Protein AF-A0A9P7FL74-F1 (afdb_monomer)

Secondary structure (DSSP, 8-state):
----S-----HHHHHHHHHH--HHHHT---HHHHHHHHHHHHHHTTGGG--HHHHHHHHHHHH---GGGHHHHHHHHHH-SSS---HHHHHHHHHHHHHHHHHHHHHHHHTT---------------------------------

Radius of gyration: 33.5 Å; Cα contacts (8 Å, |Δi|>4): 68; chains: 1; bounding box: 49×33×121 Å

Organism: NCBI:txid117018

pLDDT: mean 70.08, std 19.27, range [32.06, 95.44]

Sequence (145 aa):
MKELFGDKRTQFEKRLDLFQLKMSKLRCDDLKEFSSIVNSVYEEANISEMKPEQFKAMILLAGIDLPRYTATLFHVMSQMGEDTPTMDTVLKVADTYRKVYGDAHAATNQSGLTSPMVNAVSKYNPRWHKPNRESPRNSDRSGMK

Solvent-accessible surface area (backbone atoms only — not comparable to full-atom values): 9350 Å² total; per-residue (Å²): 140,82,80,92,67,74,83,84,69,44,58,52,56,40,39,44,48,56,68,59,66,44,51,82,79,68,75,49,90,49,69,68,63,48,52,53,51,51,51,53,42,45,64,73,21,51,58,90,80,57,51,72,54,38,52,55,24,44,54,54,60,54,63,64,83,49,79,91,46,50,66,46,50,51,49,45,58,70,72,39,56,82,63,72,51,35,50,68,55,52,50,52,47,44,52,50,48,52,48,54,51,51,50,51,52,52,54,58,64,49,69,78,62,87,66,91,77,84,72,75,95,76,83,86,82,96,79,86,86,81,88,84,89,80,85,86,83,84,86,79,90,79,89,78,134

Foldseek 3Di:
DPDPDPDPDALLNLLLVLLQDDCVVVVHPDPVVSVVVSVVSCVVSVCVPDDPQLVVVSNVLSPPPDPVCPVLSVQLVVVCGNNGDGPVNSVVSVVVVVVVVVVVVVVVVCVVDPDPPPDDDPDDDDDDDDDDDDDDDYDDDDDDD

Structure (mmCIF, N/CA/C/O backbone):
data_AF-A0A9P7FL74-F1
#
_entry.id   AF-A0A9P7FL74-F1
#
loop_
_atom_site.group_PDB
_atom_site.id
_atom_site.type_symbol
_atom_site.label_atom_id
_atom_site.label_alt_id
_atom_site.label_comp_id
_atom_site.label_asym_id
_atom_site.label_entity_id
_atom_site.label_seq_id
_atom_site.pdbx_PDB_ins_code
_atom_site.Cartn_x
_atom_site.Cartn_y
_atom_site.Cartn_z
_atom_site.occupancy
_atom_site.B_iso_or_equiv
_atom_site.auth_seq_id
_atom_site.auth_comp_id
_atom_site.auth_asym_id
_atom_site.auth_atom_id
_atom_site.pdbx_PDB_model_num
ATOM 1 N N . MET A 1 1 ? 11.240 -15.619 27.471 1.00 35.38 1 MET A N 1
ATOM 2 C CA . MET A 1 1 ? 11.994 -14.984 26.371 1.00 35.38 1 MET A CA 1
ATOM 3 C C . MET A 1 1 ? 10.993 -14.272 25.472 1.00 35.38 1 MET A C 1
ATOM 5 O O . MET A 1 1 ? 10.370 -14.933 24.657 1.00 35.38 1 MET A O 1
ATOM 9 N N . LYS A 1 2 ? 10.742 -12.977 25.702 1.00 40.56 2 LYS A N 1
ATOM 10 C CA . LYS A 1 2 ? 9.869 -12.149 24.856 1.00 40.56 2 LYS A CA 1
ATOM 11 C C . LYS A 1 2 ? 10.765 -11.332 23.917 1.00 40.56 2 LYS A C 1
ATOM 13 O O . LYS A 1 2 ? 11.567 -10.545 24.397 1.00 40.56 2 LYS A O 1
ATOM 18 N N . GLU A 1 3 ? 10.682 -11.665 22.631 1.00 44.16 3 GLU A N 1
ATOM 19 C CA . GLU A 1 3 ? 10.934 -10.841 21.435 1.00 44.16 3 GLU A CA 1
ATOM 20 C C . GLU A 1 3 ? 12.072 -9.800 21.512 1.00 44.16 3 GLU A C 1
ATOM 22 O O . GLU A 1 3 ? 11.866 -8.633 21.818 1.00 44.16 3 GLU A O 1
ATOM 27 N N . LEU A 1 4 ? 13.290 -10.238 21.167 1.00 48.03 4 LEU A N 1
ATOM 28 C CA . LEU A 1 4 ? 14.499 -9.408 21.003 1.00 48.03 4 LEU A CA 1
ATOM 29 C C . LEU A 1 4 ? 14.739 -8.934 19.554 1.00 48.03 4 LEU A C 1
ATOM 31 O O . LEU A 1 4 ? 15.805 -8.413 19.239 1.00 48.03 4 LEU A O 1
ATOM 35 N N . PHE A 1 5 ? 13.766 -9.098 18.661 1.00 51.50 5 PHE A N 1
ATOM 36 C CA . PHE A 1 5 ? 13.835 -8.562 17.305 1.00 51.50 5 PHE A CA 1
ATOM 37 C C . PHE A 1 5 ? 12.653 -7.620 17.130 1.00 51.50 5 PHE A C 1
ATOM 39 O O . PHE A 1 5 ? 11.520 -8.078 17.028 1.00 51.50 5 PHE A O 1
ATOM 46 N N . GLY A 1 6 ? 12.920 -6.311 17.161 1.00 55.41 6 GLY A N 1
ATOM 47 C CA . GLY A 1 6 ? 11.911 -5.295 16.875 1.00 55.41 6 GLY A CA 1
ATOM 48 C C . GLY A 1 6 ? 11.216 -5.574 15.543 1.00 55.41 6 GLY A C 1
ATOM 49 O O . GLY A 1 6 ? 11.808 -6.179 14.645 1.00 55.41 6 GLY A O 1
ATOM 50 N N . ASP A 1 7 ? 9.951 -5.166 15.448 1.00 63.94 7 ASP A N 1
ATOM 51 C CA . ASP A 1 7 ? 9.140 -5.289 14.239 1.00 63.94 7 ASP A CA 1
ATOM 52 C C . ASP A 1 7 ? 9.931 -4.733 13.044 1.00 63.94 7 ASP A C 1
ATOM 54 O O . ASP A 1 7 ? 10.217 -3.540 12.975 1.00 63.94 7 ASP A O 1
ATOM 58 N N . LYS A 1 8 ? 10.361 -5.627 12.144 1.00 69.38 8 LYS A N 1
ATOM 59 C CA . LYS A 1 8 ? 11.237 -5.290 11.009 1.00 69.38 8 LYS A CA 1
ATOM 60 C C . LYS A 1 8 ? 10.493 -4.561 9.893 1.00 69.38 8 LYS A C 1
ATOM 62 O O . LYS A 1 8 ? 11.121 -4.180 8.910 1.00 69.38 8 LYS A O 1
ATOM 67 N N . ARG A 1 9 ? 9.171 -4.420 10.021 1.00 78.00 9 ARG A N 1
ATOM 68 C CA . ARG A 1 9 ? 8.337 -3.750 9.031 1.00 78.00 9 ARG A CA 1
ATOM 69 C C . ARG A 1 9 ? 8.578 -2.250 9.066 1.00 78.00 9 ARG A C 1
ATOM 71 O O . ARG A 1 9 ? 8.466 -1.607 10.113 1.00 78.00 9 ARG A O 1
ATOM 78 N N . THR A 1 10 ? 8.855 -1.699 7.897 1.00 82.94 10 THR A N 1
ATOM 79 C CA . THR A 1 10 ? 8.933 -0.257 7.677 1.00 82.94 10 THR A CA 1
ATOM 80 C C . THR A 1 10 ? 7.573 0.398 7.934 1.00 82.94 10 THR A C 1
ATOM 82 O O . THR A 1 10 ? 6.518 -0.227 7.804 1.00 82.94 10 THR A O 1
ATOM 85 N N . GLN A 1 11 ? 7.573 1.695 8.249 1.00 84.44 11 GLN A N 1
ATOM 86 C CA . GLN A 1 11 ? 6.328 2.471 8.340 1.00 84.44 11 GLN A CA 1
ATOM 87 C C . GLN A 1 11 ? 5.530 2.432 7.032 1.00 84.44 11 GLN A C 1
ATOM 89 O O . GLN A 1 11 ? 4.303 2.417 7.042 1.00 84.44 11 GLN A O 1
ATOM 94 N N . PHE A 1 12 ? 6.220 2.362 5.895 1.00 82.44 12 PHE A N 1
ATOM 95 C CA . PHE A 1 12 ? 5.589 2.207 4.595 1.00 82.44 12 PHE A CA 1
ATOM 96 C C . PHE A 1 12 ? 4.803 0.889 4.471 1.00 82.44 12 PHE A C 1
ATOM 98 O O . PHE A 1 12 ? 3.639 0.921 4.072 1.00 82.44 12 PHE A O 1
ATOM 105 N N . GLU A 1 13 ? 5.387 -0.245 4.865 1.00 83.31 13 GLU A N 1
ATOM 106 C CA . GLU A 1 13 ? 4.703 -1.548 4.844 1.00 83.31 13 GLU A CA 1
ATOM 107 C C . GLU A 1 13 ? 3.481 -1.558 5.764 1.00 83.31 13 GLU A C 1
ATOM 109 O O . GLU A 1 13 ? 2.399 -1.961 5.342 1.00 83.31 13 GLU A O 1
ATOM 114 N N . LYS A 1 14 ? 3.616 -1.021 6.982 1.00 87.69 14 LYS A N 1
ATOM 115 C CA . LYS A 1 14 ? 2.500 -0.914 7.938 1.00 87.69 14 LYS A CA 1
ATOM 116 C C . LYS A 1 14 ? 1.343 -0.082 7.386 1.00 87.69 14 LYS A C 1
ATOM 118 O O . LYS A 1 14 ? 0.178 -0.448 7.530 1.00 87.69 14 LYS A O 1
ATOM 123 N N . ARG A 1 15 ? 1.658 1.027 6.711 1.00 87.88 15 ARG A N 1
ATOM 124 C CA . ARG A 1 15 ? 0.660 1.867 6.038 1.00 87.88 15 ARG A CA 1
ATOM 125 C C . ARG A 1 15 ? -0.007 1.121 4.896 1.00 87.88 15 ARG A C 1
ATOM 127 O O . ARG A 1 15 ? -1.228 1.152 4.808 1.00 87.88 15 ARG A O 1
ATOM 134 N N . LEU A 1 16 ? 0.758 0.438 4.047 1.00 86.44 16 LEU A N 1
ATOM 135 C CA . LEU A 1 16 ? 0.203 -0.319 2.927 1.00 86.44 16 LEU A CA 1
ATOM 136 C C . LEU A 1 16 ? -0.728 -1.445 3.403 1.00 86.44 16 LEU A C 1
ATOM 138 O O . LEU A 1 16 ? -1.795 -1.624 2.813 1.00 86.44 16 LEU A O 1
ATOM 142 N N . ASP A 1 17 ? -0.371 -2.136 4.490 1.00 87.12 17 ASP A N 1
ATOM 143 C CA . ASP A 1 17 ? -1.204 -3.169 5.118 1.00 87.12 17 ASP A CA 1
ATOM 144 C C . ASP A 1 17 ? -2.589 -2.618 5.479 1.00 87.12 17 ASP A C 1
ATOM 146 O O . ASP A 1 17 ? -3.596 -3.235 5.123 1.00 87.12 17 ASP A O 1
ATOM 150 N N . LEU A 1 18 ? -2.659 -1.425 6.090 1.00 90.44 18 LEU A N 1
ATOM 151 C CA . LEU A 1 18 ? -3.923 -0.760 6.428 1.00 90.44 18 LEU A CA 1
ATOM 152 C C . LEU A 1 18 ? -4.839 -0.604 5.204 1.00 90.44 18 LEU A C 1
ATOM 154 O O . LEU A 1 18 ? -6.022 -0.935 5.272 1.00 90.44 18 LEU A O 1
ATOM 158 N N . PHE A 1 19 ? -4.302 -0.141 4.070 1.00 87.81 19 PHE A N 1
ATOM 159 C CA . PHE A 1 19 ? -5.084 0.041 2.837 1.00 87.81 19 PHE A CA 1
ATOM 160 C C . PHE A 1 19 ? -5.484 -1.281 2.173 1.00 87.81 19 PHE A C 1
ATOM 162 O O . PHE A 1 19 ? -6.405 -1.311 1.355 1.00 87.81 19 PHE A O 1
ATOM 169 N N . GLN A 1 20 ? -4.805 -2.378 2.506 1.00 88.81 20 GLN A N 1
ATOM 170 C CA . GLN A 1 20 ? -5.090 -3.705 1.971 1.00 88.81 20 GLN A CA 1
ATOM 171 C C . GLN A 1 20 ? -5.939 -4.579 2.903 1.00 88.81 20 GLN A C 1
ATOM 173 O O . GLN A 1 20 ? -6.288 -5.702 2.502 1.00 88.81 20 GLN A O 1
ATOM 178 N N . LEU A 1 21 ? -6.288 -4.086 4.099 1.00 90.44 21 LEU A N 1
ATOM 179 C CA . LEU A 1 21 ? -7.154 -4.780 5.048 1.00 90.44 21 LEU A CA 1
ATOM 180 C C . LEU A 1 21 ? -8.501 -5.106 4.405 1.00 90.44 21 LEU A C 1
ATOM 182 O O . LEU A 1 21 ? -9.220 -4.246 3.897 1.00 90.44 21 LEU A O 1
ATOM 186 N N . LYS A 1 22 ? -8.858 -6.387 4.451 1.00 90.81 22 LYS A N 1
ATOM 187 C CA . LYS A 1 22 ? -10.151 -6.904 4.000 1.00 90.81 22 LYS A CA 1
ATOM 188 C C . LYS A 1 22 ? -10.590 -7.987 4.980 1.00 90.81 22 LYS A C 1
ATOM 190 O O . LYS A 1 22 ? -9.803 -8.891 5.258 1.00 90.81 22 LYS A O 1
ATOM 195 N N . MET A 1 23 ? -11.844 -7.947 5.440 1.00 91.25 23 MET A N 1
ATOM 196 C CA . MET A 1 23 ? -12.425 -8.995 6.303 1.00 91.25 23 MET A CA 1
ATOM 197 C C . MET A 1 23 ? -12.230 -10.399 5.706 1.00 91.25 23 MET A C 1
ATOM 199 O O . MET A 1 23 ? -11.809 -11.322 6.399 1.00 91.25 23 MET A O 1
ATOM 203 N N . SER A 1 24 ? -12.390 -10.530 4.382 1.00 90.56 24 SER A N 1
ATOM 204 C CA . SER A 1 24 ? -12.180 -11.785 3.646 1.00 90.56 24 SER A CA 1
ATOM 205 C C . SER A 1 24 ? -10.746 -12.322 3.700 1.00 90.56 24 SER A C 1
ATOM 207 O O . SER A 1 24 ? -10.550 -13.535 3.684 1.00 90.56 24 SER A O 1
ATOM 209 N N . LYS A 1 25 ? -9.735 -11.446 3.781 1.00 87.44 25 LYS A N 1
ATOM 210 C CA . LYS A 1 25 ? -8.328 -11.853 3.930 1.00 87.44 25 LYS A CA 1
ATOM 211 C C . LYS A 1 25 ? -8.012 -12.280 5.363 1.00 87.44 25 LYS A C 1
ATOM 213 O O . LYS A 1 25 ? -7.206 -13.183 5.558 1.00 87.44 25 LYS A O 1
ATOM 218 N N . LEU A 1 26 ? -8.657 -11.647 6.342 1.00 87.50 26 LEU A N 1
ATOM 219 C CA . LEU A 1 26 ? -8.465 -11.917 7.768 1.00 87.50 26 LEU A CA 1
ATOM 220 C C . LEU A 1 26 ? -9.323 -13.068 8.302 1.00 87.50 26 LEU A C 1
ATOM 222 O O . LEU A 1 26 ? -9.105 -13.492 9.430 1.00 87.50 26 LEU A O 1
ATOM 226 N N . ARG A 1 27 ? -10.273 -13.579 7.504 1.00 89.69 27 ARG A N 1
ATOM 227 C CA . ARG A 1 27 ? -11.259 -14.589 7.932 1.00 89.69 27 ARG A CA 1
ATOM 228 C C . ARG A 1 27 ? -12.014 -14.151 9.196 1.00 89.69 27 ARG A C 1
ATOM 230 O O . ARG A 1 27 ? -12.235 -14.950 10.098 1.00 89.69 27 ARG A O 1
ATOM 237 N N . CYS A 1 28 ? -12.349 -12.865 9.254 1.00 90.12 28 CYS A N 1
ATOM 238 C CA . CYS A 1 28 ? -13.102 -12.257 10.342 1.00 90.12 28 CYS A CA 1
ATOM 239 C C . CYS A 1 28 ? -14.513 -11.958 9.836 1.00 90.12 28 CYS A C 1
ATOM 241 O O . CYS A 1 28 ? -14.667 -11.216 8.864 1.00 90.12 28 CYS A O 1
ATOM 243 N N . ASP A 1 29 ? -15.513 -12.538 10.496 1.00 92.06 29 ASP A N 1
ATOM 244 C CA . ASP A 1 29 ? -16.927 -12.396 10.133 1.00 92.06 29 ASP A CA 1
ATOM 245 C C . ASP A 1 29 ? -17.674 -11.423 11.072 1.00 92.06 29 ASP A C 1
ATOM 247 O O . ASP A 1 29 ? -18.807 -11.036 10.785 1.00 92.06 29 ASP A O 1
ATOM 251 N N . ASP A 1 30 ? -17.040 -10.985 12.170 1.00 95.44 30 ASP A N 1
ATOM 252 C CA . ASP A 1 30 ? -17.582 -9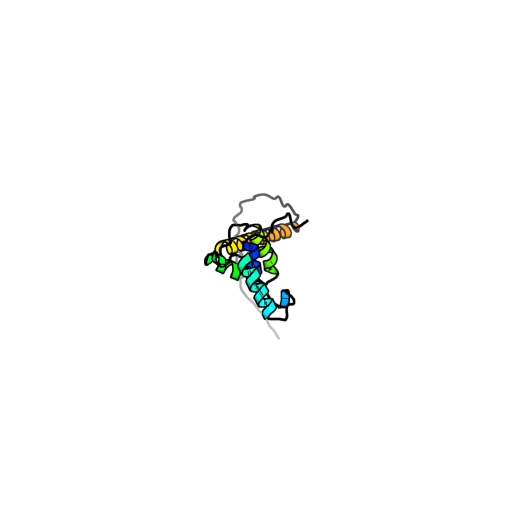.989 13.101 1.00 95.44 30 ASP A CA 1
ATOM 253 C C . ASP A 1 30 ? -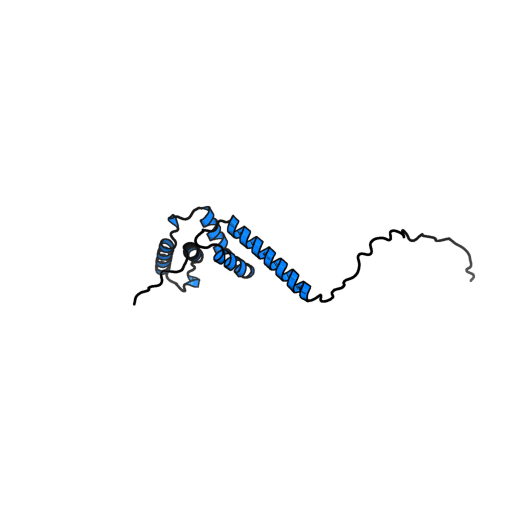17.049 -8.582 12.801 1.00 95.44 30 ASP A C 1
ATOM 255 O O . ASP A 1 30 ? -15.848 -8.305 12.802 1.00 95.44 30 ASP A O 1
ATOM 259 N N . LEU A 1 31 ? -17.972 -7.643 12.606 1.00 93.00 31 LEU A N 1
ATOM 260 C CA . LEU A 1 31 ? -17.643 -6.250 12.343 1.00 93.00 31 LEU A CA 1
ATOM 261 C C . LEU A 1 31 ? -16.957 -5.570 13.538 1.00 93.00 31 LEU A C 1
ATOM 263 O O . LEU A 1 31 ? -16.118 -4.690 13.337 1.00 93.00 31 LEU A O 1
ATOM 267 N N . LYS A 1 32 ? -17.291 -5.950 14.780 1.00 94.19 32 LYS A N 1
ATOM 268 C CA . LYS A 1 32 ? -16.669 -5.349 15.973 1.00 94.19 32 LYS A CA 1
ATOM 269 C C . LYS A 1 32 ? -15.220 -5.788 16.124 1.00 94.19 32 LYS A C 1
ATOM 271 O O . LYS A 1 32 ? -14.348 -4.942 16.340 1.00 94.19 32 LYS A O 1
ATOM 276 N N . GLU A 1 33 ? -14.962 -7.079 15.963 1.00 93.56 33 GLU A N 1
ATOM 277 C CA . GLU A 1 33 ? -13.606 -7.617 15.894 1.00 93.56 33 GLU A CA 1
ATOM 278 C C . GLU A 1 33 ? -12.803 -6.933 14.779 1.00 93.56 33 GLU A C 1
ATOM 280 O O . GLU A 1 33 ? -11.728 -6.389 15.040 1.00 93.56 33 GLU A O 1
ATOM 285 N N . PHE A 1 34 ? -13.369 -6.823 13.572 1.00 93.88 34 PHE A N 1
ATOM 286 C CA . PHE A 1 34 ? -12.705 -6.132 12.468 1.00 93.88 34 PHE A CA 1
ATOM 287 C C . PHE A 1 34 ? -12.400 -4.660 12.785 1.00 93.88 34 PHE A C 1
ATOM 289 O O . PHE A 1 34 ? -11.296 -4.194 12.514 1.00 93.88 34 PHE A O 1
ATOM 296 N N . SER A 1 35 ? -13.327 -3.930 13.416 1.00 94.00 35 SER A N 1
ATOM 297 C CA . SER A 1 35 ? -13.093 -2.533 13.815 1.00 94.00 35 SER A CA 1
ATOM 298 C C . SER A 1 35 ? -11.938 -2.387 14.811 1.00 94.00 35 SER A C 1
ATOM 300 O O . SER A 1 35 ? -11.167 -1.431 14.735 1.00 94.00 35 SER A O 1
ATOM 302 N N . SER A 1 36 ? -11.772 -3.368 15.700 1.00 94.12 36 SER A N 1
ATOM 303 C CA . SER A 1 36 ? -10.675 -3.389 16.670 1.00 94.12 36 SER A CA 1
ATOM 304 C C . SER A 1 36 ? -9.333 -3.614 15.970 1.00 94.12 36 SER A C 1
ATOM 306 O O . SER A 1 36 ? -8.355 -2.937 16.283 1.00 94.12 36 SER A O 1
ATOM 308 N N . ILE A 1 37 ? -9.302 -4.502 14.969 1.00 92.31 37 ILE A N 1
ATOM 309 C CA . ILE A 1 37 ? -8.120 -4.742 14.130 1.00 92.31 37 ILE A CA 1
ATOM 310 C C . ILE A 1 37 ? -7.755 -3.481 13.340 1.00 92.31 37 ILE A C 1
ATOM 312 O O . ILE A 1 37 ? -6.595 -3.076 13.348 1.00 92.31 37 ILE A O 1
ATOM 316 N N . VAL A 1 38 ? -8.731 -2.830 12.697 1.00 92.56 38 VAL A N 1
ATOM 317 C CA . VAL A 1 38 ? -8.503 -1.588 11.938 1.00 92.56 38 VAL A CA 1
ATOM 318 C C . VAL A 1 38 ? -7.888 -0.508 12.827 1.00 92.56 38 VAL A C 1
ATOM 320 O O . VAL A 1 38 ? -6.909 0.110 12.420 1.00 92.56 38 VAL A O 1
ATOM 323 N N . ASN A 1 39 ? -8.406 -0.317 14.043 1.00 92.50 39 ASN A N 1
ATOM 324 C CA . ASN A 1 39 ? -7.850 0.660 14.979 1.00 92.50 39 ASN A CA 1
ATOM 325 C C . ASN A 1 39 ? -6.409 0.317 15.379 1.00 92.50 39 ASN A C 1
ATOM 327 O O . ASN A 1 39 ? -5.554 1.193 15.350 1.00 92.50 39 ASN A O 1
ATOM 331 N N . SER A 1 40 ? -6.111 -0.950 15.685 1.00 91.31 40 SER A N 1
ATOM 332 C CA . SER A 1 40 ? -4.742 -1.373 16.023 1.00 91.31 40 SER A CA 1
ATOM 333 C C . SER A 1 40 ? -3.760 -1.078 14.888 1.00 91.31 40 SER A C 1
ATOM 335 O O . SER A 1 40 ? -2.706 -0.488 15.108 1.00 91.31 40 SER A O 1
ATOM 337 N N . VAL A 1 41 ? -4.125 -1.441 13.655 1.00 90.44 41 VAL A N 1
ATOM 338 C CA . VAL A 1 41 ? -3.267 -1.230 12.481 1.00 90.44 41 VAL A CA 1
ATOM 339 C C . VAL A 1 41 ? -3.131 0.260 12.154 1.00 90.44 41 VAL A C 1
ATOM 341 O O . VAL A 1 41 ? -2.060 0.696 11.742 1.00 90.44 41 VAL A O 1
ATOM 344 N N . TYR A 1 42 ? -4.184 1.056 12.356 1.00 90.94 42 TYR A N 1
ATOM 345 C CA . TYR A 1 42 ? -4.143 2.506 12.157 1.00 90.94 42 TYR A CA 1
ATOM 346 C C . TYR A 1 42 ? -3.118 3.181 13.080 1.00 90.94 42 TYR A C 1
ATOM 348 O O . TYR A 1 42 ? -2.312 3.986 12.606 1.00 90.94 42 TYR A O 1
ATOM 356 N N . GLU A 1 43 ? -3.117 2.817 14.365 1.00 89.88 43 GLU A N 1
ATOM 357 C CA . GLU A 1 43 ? -2.152 3.326 15.347 1.00 89.88 43 GLU A CA 1
ATOM 358 C C . GLU A 1 43 ? -0.721 2.877 15.005 1.00 89.88 43 GLU A C 1
ATOM 360 O O . GLU A 1 43 ? 0.206 3.686 14.991 1.00 89.88 43 GLU A O 1
ATOM 365 N N . GLU A 1 44 ? -0.532 1.605 14.636 1.00 88.12 44 GLU A N 1
ATOM 366 C CA . GLU A 1 44 ? 0.780 1.073 14.236 1.00 88.12 44 GLU A CA 1
ATOM 367 C C . GLU A 1 44 ? 1.355 1.739 12.976 1.00 88.12 44 GLU A C 1
ATOM 369 O O . GLU A 1 44 ? 2.576 1.894 12.857 1.00 88.12 44 GLU A O 1
ATOM 374 N N . ALA A 1 45 ? 0.487 2.111 12.032 1.00 87.06 45 ALA A N 1
ATOM 375 C CA . ALA A 1 45 ? 0.846 2.714 10.751 1.00 87.06 45 ALA A CA 1
ATOM 376 C C . ALA A 1 45 ? 1.115 4.228 10.826 1.00 87.06 45 ALA A C 1
ATOM 378 O O . ALA A 1 45 ? 1.542 4.823 9.827 1.00 87.06 45 ALA A O 1
ATOM 379 N N . ASN A 1 46 ? 0.836 4.860 11.973 1.00 87.69 46 ASN A N 1
ATOM 380 C CA . ASN A 1 46 ? 1.030 6.289 12.218 1.00 87.69 46 ASN A CA 1
ATOM 381 C C . ASN A 1 46 ? 0.546 7.164 11.039 1.00 87.69 46 ASN A C 1
ATOM 383 O O . ASN A 1 46 ? 1.311 7.906 10.407 1.00 87.69 46 ASN A O 1
ATOM 387 N N . ILE A 1 47 ? -0.727 6.985 10.666 1.00 85.50 47 ILE A N 1
ATOM 388 C CA . ILE A 1 47 ? -1.347 7.621 9.489 1.00 85.50 47 ILE A CA 1
ATOM 389 C C . ILE A 1 47 ? -1.499 9.134 9.662 1.00 85.50 47 ILE A C 1
ATOM 391 O O . ILE A 1 47 ? -1.469 9.866 8.674 1.00 85.50 47 ILE A O 1
ATOM 395 N N . SER A 1 48 ? -1.632 9.611 10.900 1.00 86.19 48 SER A N 1
ATOM 396 C CA . SER A 1 48 ? -1.780 11.032 11.239 1.00 86.19 48 SER A CA 1
ATOM 397 C C . SER A 1 48 ? -0.608 11.895 10.759 1.00 86.19 48 SER A C 1
ATOM 399 O O . SER A 1 48 ? -0.802 13.067 10.444 1.00 86.19 48 SER A O 1
ATOM 401 N N . GLU A 1 49 ? 0.592 11.324 10.648 1.00 85.56 49 GLU A N 1
ATOM 402 C CA . GLU A 1 49 ? 1.797 12.013 10.170 1.00 85.56 49 GLU A CA 1
ATOM 403 C C . GLU A 1 49 ? 2.005 11.915 8.649 1.00 85.56 49 GLU A C 1
ATOM 405 O O . GLU A 1 49 ? 2.982 12.439 8.103 1.00 85.56 49 GLU A O 1
ATOM 410 N N . MET A 1 50 ? 1.116 11.225 7.932 1.00 85.75 50 MET A N 1
ATOM 411 C CA . MET A 1 50 ? 1.283 10.985 6.504 1.00 85.75 50 MET A CA 1
ATOM 412 C C . MET A 1 50 ? 0.886 12.210 5.671 1.00 85.75 50 MET A C 1
ATOM 414 O O . MET A 1 50 ? -0.204 12.767 5.797 1.00 85.75 50 MET A O 1
ATOM 418 N N . LYS A 1 51 ? 1.767 12.606 4.748 1.00 88.00 51 LYS A N 1
ATOM 419 C CA . LYS A 1 51 ? 1.515 13.720 3.824 1.00 88.00 51 LYS A CA 1
ATOM 420 C C . LYS A 1 51 ? 0.488 13.330 2.748 1.00 88.00 51 LYS A C 1
ATOM 422 O O . LYS A 1 51 ? 0.452 12.164 2.339 1.00 88.00 51 LYS A O 1
ATOM 427 N N . PRO A 1 52 ? -0.282 14.286 2.196 1.00 88.12 52 PRO A N 1
ATOM 428 C CA . PRO A 1 52 ? -1.265 14.007 1.145 1.00 88.12 52 PRO A CA 1
ATOM 429 C C . PRO A 1 52 ? -0.698 13.264 -0.076 1.00 88.12 52 PRO A C 1
ATOM 431 O O . PRO A 1 52 ? -1.354 12.390 -0.641 1.00 88.12 52 PRO A O 1
ATOM 434 N N . GLU A 1 53 ? 0.530 13.573 -0.491 1.00 83.81 53 GLU A N 1
ATOM 435 C CA . GLU A 1 53 ? 1.200 12.938 -1.635 1.00 83.81 53 GLU A CA 1
ATOM 436 C C . GLU A 1 53 ? 1.513 11.462 -1.373 1.00 83.81 53 GLU A C 1
ATOM 438 O O . GLU A 1 53 ? 1.405 10.635 -2.281 1.00 83.81 53 GLU A O 1
ATOM 443 N N . GLN A 1 54 ? 1.858 11.133 -0.128 1.00 83.88 54 GLN A N 1
ATOM 444 C CA . GLN A 1 54 ? 2.127 9.767 0.314 1.00 83.88 54 GLN A CA 1
ATOM 445 C C . GLN A 1 54 ? 0.821 8.971 0.382 1.00 83.88 54 GLN A C 1
ATOM 447 O O . GLN A 1 54 ? 0.766 7.839 -0.089 1.00 83.88 54 GLN A O 1
ATOM 452 N N . PHE A 1 55 ? -0.260 9.590 0.868 1.00 86.19 55 PHE A N 1
ATOM 453 C CA . PHE A 1 55 ? -1.594 8.984 0.897 1.00 86.19 55 PHE A CA 1
ATOM 454 C C . PHE A 1 55 ? -2.087 8.617 -0.515 1.00 86.19 55 PHE A C 1
ATOM 456 O O . PHE A 1 55 ? -2.551 7.500 -0.741 1.00 86.19 55 PHE A O 1
ATOM 463 N N . LYS A 1 56 ? -1.914 9.514 -1.500 1.00 87.75 56 LYS A N 1
ATOM 464 C CA . LYS A 1 56 ? -2.227 9.231 -2.917 1.00 87.75 56 LYS A CA 1
ATOM 465 C C . LYS A 1 56 ? -1.434 8.033 -3.448 1.00 87.75 56 LYS A C 1
ATOM 467 O O . LYS A 1 56 ? -2.003 7.174 -4.118 1.00 87.75 56 LYS A O 1
ATOM 472 N N . ALA A 1 57 ? -0.140 7.962 -3.129 1.00 85.75 57 ALA A N 1
ATOM 473 C CA . ALA A 1 57 ? 0.710 6.843 -3.518 1.00 85.75 57 ALA A CA 1
ATOM 474 C C . ALA A 1 57 ? 0.265 5.523 -2.863 1.00 85.75 57 ALA A C 1
ATOM 476 O O . ALA A 1 57 ? 0.216 4.506 -3.550 1.00 85.75 57 ALA A O 1
ATOM 477 N N . MET A 1 58 ? -0.121 5.535 -1.580 1.00 86.81 58 MET A N 1
ATOM 478 C CA . MET A 1 58 ? -0.649 4.346 -0.895 1.00 86.81 58 MET A CA 1
ATOM 479 C C . MET A 1 58 ? -1.908 3.815 -1.575 1.00 86.81 58 MET A C 1
ATOM 481 O O . MET A 1 58 ? -1.995 2.621 -1.851 1.00 86.81 58 MET A O 1
ATOM 485 N N . ILE A 1 59 ? -2.866 4.697 -1.879 1.00 87.12 59 ILE A N 1
ATOM 486 C CA . ILE A 1 59 ? -4.111 4.312 -2.555 1.00 87.12 59 ILE A CA 1
ATOM 487 C C . ILE A 1 59 ? -3.812 3.698 -3.920 1.00 87.12 59 ILE A C 1
ATOM 489 O O . ILE A 1 59 ? -4.381 2.662 -4.260 1.00 87.12 59 ILE A O 1
ATOM 493 N N . LEU A 1 60 ? -2.907 4.311 -4.690 1.00 86.94 60 LEU A N 1
ATOM 494 C CA . LEU A 1 60 ? -2.495 3.772 -5.982 1.00 86.94 60 LEU A CA 1
ATOM 495 C C . LEU A 1 60 ? -1.922 2.359 -5.823 1.00 86.94 60 LEU A C 1
ATOM 497 O O . LEU A 1 60 ? -2.358 1.447 -6.518 1.00 86.94 60 LEU A O 1
ATOM 501 N N . LEU A 1 61 ? -0.984 2.170 -4.894 1.00 84.62 61 LEU A N 1
ATOM 502 C CA . LEU A 1 61 ? -0.332 0.883 -4.658 1.00 84.62 61 LEU A CA 1
ATOM 503 C C . LEU A 1 61 ? -1.309 -0.190 -4.167 1.00 84.62 61 LEU A C 1
ATOM 505 O O . LEU A 1 61 ? -1.262 -1.318 -4.650 1.00 84.62 61 LEU A O 1
ATOM 509 N N . ALA A 1 62 ? -2.227 0.158 -3.265 1.00 85.31 62 ALA A N 1
ATOM 510 C CA . ALA A 1 62 ? -3.267 -0.748 -2.783 1.00 85.31 62 ALA A CA 1
ATOM 511 C C . ALA A 1 62 ? -4.303 -1.102 -3.867 1.00 85.31 62 ALA A C 1
ATOM 513 O O . ALA A 1 62 ? -4.895 -2.180 -3.822 1.00 85.31 62 ALA A O 1
ATOM 514 N N . GLY A 1 63 ? -4.516 -0.213 -4.843 1.00 84.62 63 GLY A N 1
ATOM 515 C CA . GLY A 1 63 ? -5.419 -0.429 -5.975 1.00 84.62 63 GLY A CA 1
ATOM 516 C C . GLY A 1 63 ? -4.844 -1.297 -7.100 1.00 84.62 63 GLY A C 1
ATOM 517 O O . GLY A 1 63 ? -5.595 -1.750 -7.966 1.00 84.62 63 GLY A O 1
ATOM 518 N N . ILE A 1 64 ? -3.532 -1.551 -7.116 1.00 82.50 64 ILE A N 1
ATOM 519 C CA . ILE A 1 64 ? -2.901 -2.426 -8.110 1.00 82.50 64 ILE A CA 1
ATOM 520 C C . ILE A 1 64 ? -3.150 -3.888 -7.711 1.00 82.50 64 ILE A C 1
ATOM 522 O O . ILE A 1 64 ? -2.368 -4.502 -6.995 1.00 82.50 64 ILE A O 1
ATOM 526 N N . ASP A 1 65 ? -4.246 -4.455 -8.214 1.00 76.75 65 ASP A N 1
ATOM 527 C CA . ASP A 1 65 ? -4.669 -5.844 -7.941 1.00 76.75 65 ASP A CA 1
ATOM 528 C C . ASP A 1 65 ? -4.541 -6.756 -9.178 1.00 76.75 65 ASP A C 1
ATOM 530 O O . ASP A 1 65 ? -5.265 -7.729 -9.372 1.00 76.75 65 ASP A O 1
ATOM 534 N N . LEU A 1 66 ? -3.642 -6.398 -10.097 1.00 76.81 66 LEU A N 1
ATOM 535 C CA . LEU A 1 66 ? -3.432 -7.136 -11.338 1.00 76.81 66 LEU A CA 1
ATOM 536 C C . LEU A 1 66 ? -2.094 -7.888 -11.285 1.00 76.81 66 LEU A C 1
ATOM 538 O O . LEU A 1 66 ? -1.056 -7.237 -11.140 1.00 76.81 66 LEU A O 1
ATOM 542 N N . PRO A 1 67 ? -2.076 -9.218 -11.520 1.00 75.38 67 PRO A N 1
ATOM 543 C CA . PRO A 1 67 ? -0.866 -10.042 -11.401 1.00 75.38 67 PRO A CA 1
ATOM 544 C C . PRO A 1 67 ? 0.327 -9.551 -12.232 1.00 75.38 67 PRO A C 1
ATOM 546 O O . PRO A 1 67 ? 1.481 -9.673 -11.831 1.00 75.38 67 PRO A O 1
ATOM 549 N N . ARG A 1 68 ? 0.062 -8.931 -13.389 1.00 76.94 68 ARG A N 1
ATOM 550 C CA . ARG A 1 68 ? 1.106 -8.377 -14.269 1.00 76.94 68 ARG A CA 1
ATOM 551 C C . ARG A 1 68 ? 1.921 -7.240 -13.639 1.00 76.94 68 ARG A C 1
ATOM 553 O O . ARG A 1 68 ? 3.004 -6.945 -14.127 1.00 76.94 68 ARG A O 1
ATOM 560 N N . TYR A 1 69 ? 1.408 -6.603 -12.588 1.00 76.56 69 TYR A N 1
ATOM 561 C CA . TYR A 1 69 ? 2.090 -5.521 -11.878 1.00 76.56 69 TYR A CA 1
ATOM 562 C C . TYR A 1 69 ? 2.658 -5.960 -10.523 1.00 76.56 69 TYR A C 1
ATOM 564 O O . TYR A 1 69 ? 3.292 -5.152 -9.851 1.00 76.56 69 TYR A O 1
ATOM 572 N N . THR A 1 70 ? 2.510 -7.230 -10.126 1.00 74.94 70 THR A N 1
ATOM 573 C CA . THR A 1 70 ? 3.048 -7.744 -8.854 1.00 74.94 70 THR A CA 1
ATOM 574 C C . THR A 1 70 ? 4.566 -7.575 -8.766 1.00 74.94 70 THR A C 1
ATOM 576 O O . THR A 1 70 ? 5.087 -7.164 -7.734 1.00 74.94 70 THR A O 1
ATOM 579 N N . ALA A 1 71 ? 5.286 -7.812 -9.864 1.00 74.00 71 ALA A N 1
ATOM 580 C CA . ALA A 1 71 ? 6.734 -7.617 -9.903 1.00 74.00 71 ALA A CA 1
ATOM 581 C C . ALA A 1 71 ? 7.137 -6.132 -9.827 1.00 74.00 71 ALA A C 1
ATOM 583 O O . ALA A 1 71 ? 8.137 -5.791 -9.197 1.00 74.00 71 ALA A O 1
ATOM 584 N N . THR A 1 72 ? 6.331 -5.241 -10.412 1.00 75.50 72 THR A N 1
ATOM 585 C CA . THR A 1 72 ? 6.505 -3.789 -10.285 1.00 75.50 72 THR A CA 1
ATOM 586 C C . THR A 1 72 ? 6.291 -3.331 -8.847 1.00 75.50 72 THR A C 1
ATOM 588 O O . THR A 1 72 ? 7.108 -2.578 -8.327 1.00 75.50 72 THR A O 1
ATOM 591 N N . LEU A 1 73 ? 5.240 -3.827 -8.185 1.00 75.81 73 LEU A N 1
ATOM 592 C CA . LEU A 1 73 ? 4.971 -3.561 -6.772 1.00 75.81 73 LEU A CA 1
ATOM 593 C C . LEU A 1 73 ? 6.123 -4.028 -5.882 1.00 75.81 73 LEU A C 1
ATOM 595 O O . LEU A 1 73 ? 6.570 -3.268 -5.032 1.00 75.81 73 LEU A O 1
ATOM 599 N N . PHE A 1 74 ? 6.663 -5.225 -6.122 1.00 77.00 74 PHE A N 1
ATOM 600 C CA . PHE A 1 74 ? 7.828 -5.713 -5.385 1.00 77.00 74 PHE A CA 1
ATOM 601 C C . PHE A 1 74 ? 9.042 -4.789 -5.557 1.00 77.00 74 PHE A C 1
ATOM 603 O O . PHE A 1 74 ? 9.720 -4.468 -4.586 1.00 77.00 74 PHE A O 1
ATOM 610 N N . HIS A 1 75 ? 9.292 -4.302 -6.777 1.00 76.31 75 HIS A N 1
ATOM 611 C CA . HIS A 1 75 ? 10.369 -3.342 -7.031 1.00 76.31 75 HIS A CA 1
ATOM 612 C C . HIS A 1 75 ? 10.151 -2.009 -6.310 1.00 76.31 75 HIS A C 1
ATOM 614 O O . HIS A 1 75 ? 11.079 -1.509 -5.678 1.00 76.31 75 HIS A O 1
ATOM 620 N N . VAL A 1 76 ? 8.927 -1.475 -6.351 1.00 77.19 76 VAL A N 1
ATOM 621 C CA . VAL A 1 76 ? 8.522 -0.285 -5.590 1.00 77.19 76 VAL A CA 1
ATOM 622 C C . VAL A 1 76 ? 8.797 -0.497 -4.100 1.00 77.19 76 VAL A C 1
ATOM 624 O O . VAL A 1 76 ? 9.457 0.340 -3.497 1.00 77.19 76 VAL A O 1
ATOM 627 N N . MET A 1 77 ? 8.369 -1.623 -3.524 1.00 76.50 77 MET A N 1
ATOM 628 C CA . MET A 1 77 ? 8.597 -1.932 -2.109 1.00 76.50 77 MET A CA 1
ATOM 629 C C . MET A 1 77 ? 10.082 -2.106 -1.770 1.00 76.50 77 MET A C 1
ATOM 631 O O . MET A 1 77 ? 10.516 -1.694 -0.705 1.00 76.50 77 MET A O 1
ATOM 635 N N . SER A 1 78 ? 10.879 -2.675 -2.677 1.00 76.06 78 SER A N 1
ATOM 636 C CA . SER A 1 78 ? 12.314 -2.886 -2.446 1.00 76.06 78 SER A CA 1
ATOM 637 C C . SER A 1 78 ? 13.153 -1.608 -2.543 1.00 76.06 78 SER A C 1
ATOM 639 O O . SER A 1 78 ? 14.187 -1.503 -1.889 1.00 76.06 78 SER A O 1
ATOM 641 N N . GLN A 1 79 ? 12.736 -0.651 -3.380 1.00 71.44 79 GLN A N 1
ATOM 642 C CA . GLN A 1 79 ? 13.465 0.602 -3.598 1.00 71.44 79 GLN A CA 1
ATOM 643 C C . GLN A 1 79 ? 13.023 1.714 -2.651 1.00 71.44 79 GLN A C 1
ATOM 645 O O . GLN A 1 79 ? 13.777 2.659 -2.428 1.00 71.44 79 GLN A O 1
ATOM 650 N N . MET A 1 80 ? 11.810 1.620 -2.109 1.00 70.56 80 MET A N 1
ATOM 651 C CA . MET A 1 80 ? 11.257 2.611 -1.194 1.00 70.56 80 MET A CA 1
ATOM 652 C C . MET A 1 80 ? 11.358 2.056 0.220 1.00 70.56 80 MET A C 1
ATOM 654 O O . MET A 1 80 ? 10.454 1.379 0.693 1.00 70.56 80 MET A O 1
ATOM 658 N N . GLY A 1 81 ? 12.527 2.279 0.832 1.00 64.50 81 GLY A N 1
ATOM 659 C CA . GLY A 1 81 ? 12.798 1.977 2.240 1.00 64.50 81 GLY A CA 1
ATOM 660 C C . GLY A 1 81 ? 11.960 2.850 3.187 1.00 64.50 81 GLY A C 1
ATOM 661 O O . GLY A 1 81 ? 10.760 3.012 3.001 1.00 64.50 81 GLY A O 1
ATOM 662 N N . GLU A 1 82 ? 12.569 3.444 4.219 1.00 58.72 82 GLU A N 1
ATOM 663 C CA . GLU A 1 82 ? 11.839 4.359 5.124 1.00 58.72 82 GLU A CA 1
ATOM 664 C C . GLU A 1 82 ? 11.322 5.628 4.421 1.00 58.72 82 GLU A C 1
ATOM 666 O O . GLU A 1 82 ? 10.337 6.228 4.863 1.00 58.72 82 GLU A O 1
ATOM 671 N N . ASP A 1 83 ? 11.939 6.006 3.296 1.00 58.84 83 ASP A N 1
ATOM 672 C CA . ASP A 1 83 ? 11.529 7.153 2.496 1.00 58.84 83 ASP A CA 1
ATOM 673 C C . ASP A 1 83 ? 10.240 6.856 1.729 1.00 58.84 83 ASP A C 1
ATOM 675 O O . ASP A 1 83 ? 10.186 6.193 0.693 1.00 58.84 83 ASP A O 1
ATOM 679 N N . THR A 1 84 ? 9.172 7.396 2.297 1.00 67.69 84 THR A N 1
ATOM 680 C CA . THR A 1 84 ? 7.797 7.339 1.821 1.00 67.69 84 THR A CA 1
ATOM 681 C C . THR A 1 84 ? 7.653 7.582 0.314 1.00 67.69 84 THR A C 1
ATOM 683 O O . THR A 1 84 ? 8.178 8.573 -0.207 1.00 67.69 84 THR A O 1
ATOM 686 N N . PRO A 1 85 ? 6.851 6.772 -0.388 1.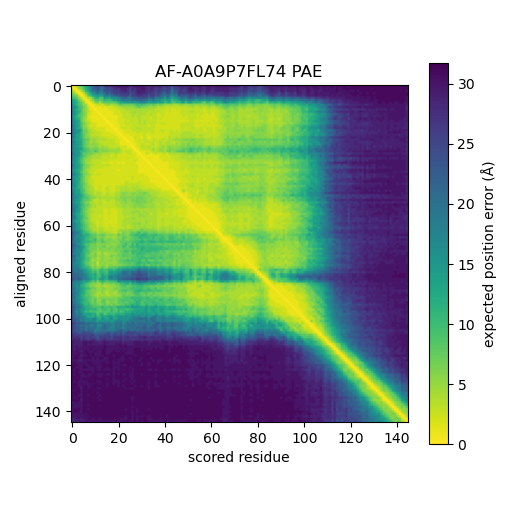00 72.94 85 PRO A N 1
ATOM 687 C CA . PRO A 1 85 ? 6.652 6.939 -1.813 1.00 72.94 85 PRO A CA 1
ATOM 688 C C . PRO A 1 85 ? 5.751 8.135 -2.120 1.00 72.94 85 PRO A C 1
ATOM 690 O O . PRO A 1 85 ? 4.742 8.369 -1.457 1.00 72.94 85 PRO A O 1
ATOM 693 N N . THR A 1 86 ? 6.085 8.867 -3.176 1.00 80.50 86 THR A N 1
ATOM 694 C CA . THR A 1 86 ? 5.161 9.802 -3.827 1.00 80.50 86 THR A CA 1
ATOM 695 C C . THR A 1 86 ? 4.598 9.145 -5.080 1.00 80.50 86 THR A C 1
ATOM 697 O O . THR A 1 86 ? 5.136 8.156 -5.579 1.00 80.50 86 THR A O 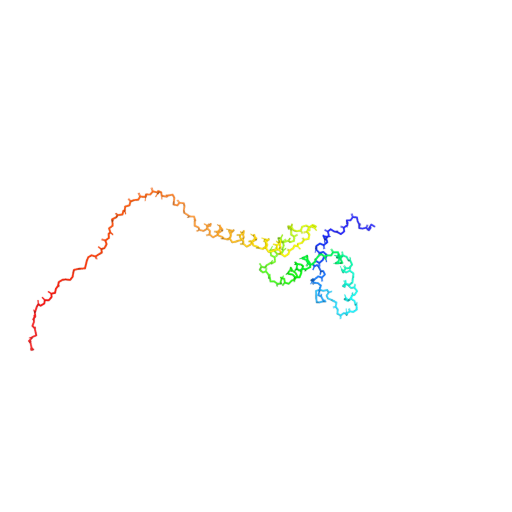1
ATOM 700 N N . MET A 1 87 ? 3.511 9.687 -5.627 1.00 83.00 87 MET A N 1
ATOM 701 C CA . MET A 1 87 ? 2.943 9.137 -6.858 1.00 83.00 87 MET A CA 1
ATOM 702 C C . MET A 1 87 ? 3.966 9.143 -8.008 1.00 83.00 87 MET A C 1
ATOM 704 O O . MET A 1 87 ? 4.097 8.154 -8.724 1.00 83.00 87 MET A O 1
ATOM 708 N N . ASP A 1 88 ? 4.766 10.204 -8.114 1.00 81.88 88 ASP A N 1
ATOM 709 C CA . ASP A 1 88 ? 5.824 10.322 -9.118 1.00 81.88 88 ASP A CA 1
ATOM 710 C C . ASP A 1 88 ? 6.914 9.258 -8.963 1.00 81.88 88 ASP A C 1
ATOM 712 O O . ASP A 1 88 ? 7.414 8.746 -9.966 1.00 81.88 88 ASP A O 1
ATOM 716 N N . THR A 1 89 ? 7.301 8.901 -7.733 1.00 78.94 89 THR A N 1
ATOM 717 C CA . THR A 1 89 ? 8.313 7.853 -7.524 1.00 78.94 89 THR A CA 1
ATOM 718 C C . THR A 1 89 ? 7.767 6.484 -7.899 1.00 78.94 89 THR A C 1
ATOM 720 O O . THR A 1 89 ? 8.447 5.744 -8.607 1.00 78.94 89 THR A O 1
ATOM 723 N N . VAL A 1 90 ? 6.518 6.178 -7.529 1.00 80.94 90 VAL A N 1
ATOM 724 C CA . VAL A 1 90 ? 5.842 4.936 -7.941 1.00 80.94 90 VAL A CA 1
ATOM 725 C C . VAL A 1 90 ? 5.817 4.812 -9.468 1.00 80.94 90 VAL A C 1
ATOM 727 O O . VAL A 1 90 ? 6.189 3.770 -10.010 1.00 80.94 90 VAL A O 1
ATOM 730 N N . LEU A 1 91 ? 5.437 5.882 -10.171 1.00 84.12 91 LEU A N 1
ATOM 731 C CA . LEU A 1 91 ? 5.367 5.889 -11.634 1.00 84.12 91 LEU A CA 1
ATOM 732 C C . LEU A 1 91 ? 6.750 5.746 -12.284 1.00 84.12 91 LEU A C 1
ATOM 734 O O . LEU A 1 91 ? 6.910 4.947 -13.204 1.00 84.12 91 LEU A O 1
ATOM 738 N N . LYS A 1 92 ? 7.776 6.438 -11.771 1.00 82.25 92 LYS A N 1
ATOM 739 C CA . LYS A 1 92 ? 9.158 6.306 -12.268 1.00 82.25 92 LYS A CA 1
ATOM 740 C C . LYS A 1 92 ? 9.695 4.883 -12.125 1.00 82.25 92 LYS A C 1
ATOM 742 O O . LYS A 1 92 ? 10.346 4.383 -13.046 1.00 82.25 92 LYS A O 1
ATOM 747 N N . VAL A 1 93 ? 9.426 4.223 -10.998 1.00 77.12 93 VAL A N 1
ATOM 748 C CA . VAL A 1 93 ? 9.831 2.825 -10.785 1.00 77.12 93 VAL A CA 1
ATOM 749 C C . VAL A 1 93 ? 9.076 1.903 -11.741 1.00 77.12 93 VAL A C 1
ATOM 751 O O . VAL A 1 93 ? 9.692 1.032 -12.356 1.00 77.12 93 VAL A O 1
ATOM 754 N N . ALA A 1 94 ? 7.776 2.130 -11.944 1.00 76.69 94 ALA A N 1
ATOM 755 C CA . ALA A 1 94 ? 6.979 1.366 -12.899 1.00 76.69 94 ALA A CA 1
ATOM 756 C C . ALA A 1 94 ? 7.487 1.498 -14.344 1.00 76.69 94 ALA A C 1
ATOM 758 O O . ALA A 1 94 ? 7.631 0.493 -15.045 1.00 76.69 94 ALA A O 1
ATOM 759 N N . ASP A 1 95 ? 7.830 2.712 -14.773 1.00 81.94 95 ASP A N 1
ATOM 760 C CA . ASP A 1 95 ? 8.396 2.964 -16.099 1.00 81.94 95 ASP A CA 1
ATOM 761 C C . ASP A 1 95 ? 9.784 2.341 -16.264 1.00 81.94 95 ASP A C 1
ATOM 763 O O . ASP A 1 95 ? 10.085 1.758 -17.307 1.00 81.94 95 ASP A O 1
ATOM 767 N N . THR A 1 96 ? 10.627 2.429 -15.232 1.00 77.88 96 THR A N 1
ATOM 768 C CA . THR A 1 96 ? 11.957 1.804 -15.230 1.00 77.88 96 THR A CA 1
ATOM 769 C C . THR A 1 96 ? 11.834 0.289 -15.341 1.00 77.88 96 THR A C 1
ATOM 771 O O . THR A 1 96 ? 12.488 -0.319 -16.186 1.00 77.88 96 THR A O 1
ATOM 774 N N . TYR A 1 97 ? 10.930 -0.317 -14.568 1.00 75.06 97 TYR A N 1
ATOM 775 C CA . TYR A 1 97 ? 10.653 -1.747 -14.635 1.00 75.06 97 TYR A CA 1
ATOM 776 C C . TYR A 1 97 ? 10.167 -2.169 -16.028 1.00 75.06 97 TYR A C 1
ATOM 778 O O . TYR A 1 97 ? 10.665 -3.143 -16.589 1.00 75.06 97 TYR A O 1
ATOM 786 N N . ARG A 1 98 ? 9.246 -1.407 -16.635 1.00 77.06 98 ARG A N 1
ATOM 787 C CA . ARG A 1 98 ? 8.747 -1.683 -17.991 1.00 77.06 98 ARG A CA 1
ATOM 788 C C . ARG A 1 98 ? 9.860 -1.639 -19.038 1.00 77.06 98 ARG A C 1
ATOM 790 O O . ARG A 1 98 ? 9.870 -2.488 -19.927 1.00 77.06 98 ARG A O 1
ATOM 797 N N . LYS A 1 99 ? 10.773 -0.668 -18.944 1.00 79.06 99 LYS A N 1
ATOM 798 C CA . LYS A 1 99 ? 11.926 -0.548 -19.852 1.00 79.06 99 LYS A CA 1
ATOM 799 C C . LYS A 1 99 ? 12.875 -1.732 -19.694 1.00 79.06 99 LYS A C 1
ATOM 801 O O . LYS A 1 99 ? 13.124 -2.427 -20.667 1.00 79.06 99 LYS A O 1
ATOM 806 N N . VAL A 1 100 ? 13.294 -2.031 -18.463 1.00 74.44 100 VAL A N 1
ATOM 807 C CA . VAL A 1 100 ? 14.205 -3.151 -18.169 1.00 74.44 100 VAL A CA 1
ATOM 808 C C . VAL A 1 100 ? 13.608 -4.490 -18.603 1.00 74.44 100 VAL A C 1
ATOM 810 O O . VAL A 1 100 ? 14.303 -5.308 -19.198 1.00 74.44 100 VAL A O 1
ATOM 813 N N . TYR A 1 101 ? 12.316 -4.717 -18.354 1.00 70.75 101 TYR A N 1
ATOM 814 C CA . TYR A 1 101 ? 11.644 -5.944 -18.779 1.00 70.75 101 TYR A CA 1
ATOM 815 C C . TYR A 1 101 ? 11.492 -6.025 -20.305 1.00 70.75 101 TYR A C 1
ATOM 817 O O . TYR A 1 101 ? 11.705 -7.086 -20.888 1.00 70.75 101 TYR A O 1
ATOM 825 N N . GLY A 1 102 ? 11.170 -4.906 -20.965 1.00 69.38 102 GLY A N 1
ATOM 826 C CA . GLY A 1 102 ? 11.126 -4.819 -22.425 1.00 69.38 102 GLY A CA 1
ATOM 827 C C . GLY A 1 102 ? 12.481 -5.122 -23.070 1.00 69.38 102 GLY A C 1
ATOM 828 O O . GLY A 1 102 ? 12.549 -5.917 -24.007 1.00 69.38 102 GLY A O 1
ATOM 829 N N . ASP A 1 103 ? 13.555 -4.562 -22.517 1.00 64.31 103 ASP A N 1
ATOM 830 C CA . ASP A 1 103 ? 14.926 -4.758 -22.993 1.00 64.31 103 ASP A CA 1
ATOM 831 C C . ASP A 1 103 ? 15.420 -6.189 -22.730 1.00 64.31 103 ASP A C 1
ATOM 833 O O . ASP A 1 103 ? 16.022 -6.812 -23.605 1.00 64.31 103 ASP A O 1
ATOM 837 N N . ALA A 1 104 ? 15.102 -6.764 -21.564 1.00 60.72 104 ALA A N 1
ATOM 838 C CA . ALA A 1 104 ? 15.424 -8.152 -21.239 1.00 60.72 104 ALA A CA 1
ATOM 839 C C . ALA A 1 104 ? 14.709 -9.142 -22.172 1.00 60.72 104 ALA A C 1
ATOM 841 O O . ALA A 1 104 ? 15.325 -10.114 -22.617 1.00 60.72 104 ALA A O 1
ATOM 842 N N . HIS A 1 105 ? 13.443 -8.882 -22.521 1.00 59.53 105 HIS A N 1
ATOM 843 C CA . HIS A 1 105 ? 12.712 -9.678 -23.509 1.00 59.53 105 HIS A CA 1
ATOM 844 C C . HIS A 1 105 ? 13.257 -9.514 -24.928 1.00 59.53 105 HIS A C 1
ATOM 846 O O . HIS A 1 105 ? 13.328 -10.491 -25.672 1.00 59.53 105 HIS A O 1
ATOM 852 N N . ALA A 1 106 ? 13.683 -8.309 -25.308 1.00 60.44 106 ALA A N 1
ATOM 853 C CA . ALA A 1 106 ? 14.342 -8.086 -26.590 1.00 60.44 106 ALA A CA 1
ATOM 854 C C . ALA A 1 106 ? 15.687 -8.834 -26.673 1.00 60.44 106 ALA A C 1
ATOM 856 O O . ALA A 1 106 ? 15.966 -9.475 -27.685 1.00 60.44 106 ALA A O 1
ATOM 857 N N . ALA A 1 107 ? 16.482 -8.833 -25.598 1.00 57.78 107 ALA A N 1
ATOM 858 C CA . ALA A 1 107 ? 17.768 -9.529 -25.528 1.00 57.78 107 ALA A CA 1
ATOM 859 C C . ALA A 1 107 ? 17.625 -11.065 -25.515 1.00 57.78 107 ALA A C 1
ATOM 861 O O . ALA A 1 107 ? 18.375 -11.775 -26.190 1.00 57.78 107 ALA A O 1
ATOM 862 N N . THR A 1 108 ? 16.624 -11.602 -24.809 1.00 56.03 108 THR A N 1
ATOM 863 C CA . THR A 1 108 ? 16.336 -13.050 -24.833 1.00 56.03 108 THR A CA 1
ATOM 864 C C . THR A 1 108 ? 15.752 -13.503 -26.170 1.00 56.03 108 THR A C 1
ATOM 866 O O . THR A 1 108 ? 16.129 -14.568 -26.654 1.00 56.03 108 THR A O 1
ATOM 869 N N . ASN A 1 109 ? 14.944 -12.679 -26.844 1.00 49.66 109 ASN A N 1
ATOM 870 C CA . ASN A 1 109 ? 14.466 -12.981 -28.199 1.00 49.66 109 ASN A CA 1
ATOM 871 C C . ASN A 1 109 ? 15.553 -12.830 -29.279 1.00 49.66 109 ASN A C 1
ATOM 873 O O . ASN A 1 109 ? 15.448 -13.447 -30.337 1.00 49.66 109 ASN A O 1
ATOM 877 N N . GLN A 1 110 ? 16.624 -12.073 -29.024 1.00 48.97 110 GLN A N 1
ATOM 878 C CA . GLN A 1 110 ? 17.814 -12.055 -29.887 1.00 48.97 110 GLN A CA 1
ATOM 879 C C . GLN A 1 110 ? 18.725 -13.276 -29.685 1.00 48.97 110 GLN A C 1
ATOM 881 O O . GLN A 1 110 ? 19.504 -13.608 -30.575 1.00 48.97 110 GLN A O 1
ATOM 886 N N . SER A 1 111 ? 18.587 -14.004 -28.573 1.00 44.41 111 SER A N 1
ATOM 887 C CA . SER A 1 111 ? 19.388 -15.207 -28.294 1.00 44.41 111 SER A CA 1
ATOM 888 C C . SER A 1 111 ? 18.975 -16.427 -29.142 1.00 44.41 111 SER A C 1
ATOM 890 O O . SER A 1 111 ? 19.655 -17.448 -29.115 1.00 44.41 111 SER A O 1
ATOM 892 N N . GLY A 1 112 ? 17.897 -16.316 -29.933 1.00 41.62 112 GLY A N 1
ATOM 893 C CA . GLY A 1 112 ? 17.507 -17.274 -30.979 1.00 41.62 112 GLY A CA 1
ATOM 894 C C . GLY A 1 112 ? 18.023 -16.938 -32.387 1.00 41.62 112 GLY A C 1
ATOM 895 O O . GLY A 1 112 ? 17.747 -17.676 -33.328 1.00 41.62 112 GLY A O 1
ATOM 896 N N . LEU A 1 113 ? 18.771 -15.843 -32.553 1.00 42.03 113 LEU A N 1
ATOM 897 C CA . LEU A 1 113 ? 19.438 -15.469 -33.803 1.00 42.03 113 LEU A CA 1
ATOM 898 C C . LEU A 1 113 ? 20.956 -15.537 -33.607 1.00 42.03 113 LEU A C 1
ATOM 900 O O . LEU A 1 113 ? 21.683 -14.555 -33.743 1.00 42.03 113 LEU A O 1
ATOM 904 N N . THR A 1 114 ? 21.457 -16.734 -33.306 1.00 44.44 114 THR A N 1
ATOM 905 C CA . THR A 1 114 ? 22.855 -17.063 -33.576 1.00 44.44 114 THR A CA 1
ATOM 906 C C . THR A 1 114 ? 23.063 -17.118 -35.086 1.00 44.44 114 THR A C 1
ATOM 908 O O . THR A 1 114 ? 22.895 -18.145 -35.734 1.00 44.44 114 THR A O 1
ATOM 911 N N . SER A 1 115 ? 23.480 -15.996 -35.660 1.00 37.03 115 SER A N 1
ATOM 912 C CA . SER A 1 115 ? 24.423 -16.036 -36.770 1.00 37.03 115 SER A CA 1
ATOM 913 C C . SER A 1 115 ? 25.230 -14.738 -36.769 1.00 37.03 115 SER A C 1
ATOM 915 O O . SER A 1 115 ? 24.675 -13.676 -37.062 1.00 37.03 115 SER A O 1
ATOM 917 N N . PRO A 1 116 ? 26.526 -14.770 -36.410 1.00 42.22 116 PRO A N 1
ATOM 918 C CA . PRO A 1 116 ? 27.387 -13.612 -36.534 1.00 42.22 116 PRO A CA 1
ATOM 919 C C . PRO A 1 116 ? 27.718 -13.448 -38.018 1.00 42.22 116 PRO A C 1
ATOM 921 O O . PRO A 1 116 ? 28.756 -13.900 -38.493 1.00 42.22 116 PRO A O 1
ATOM 924 N N . MET A 1 117 ? 26.836 -12.800 -38.780 1.00 35.91 117 MET A N 1
ATOM 925 C CA . MET A 1 117 ? 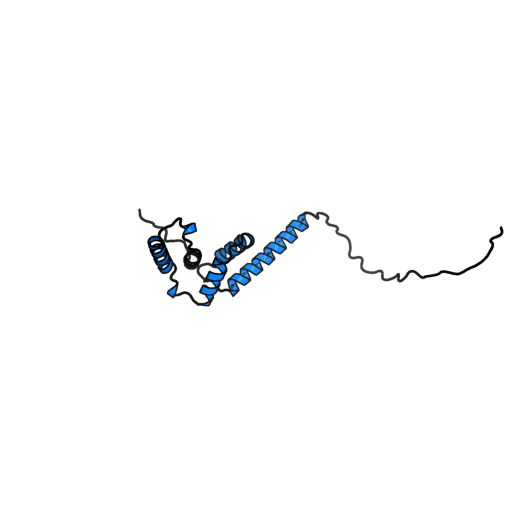27.225 -12.266 -40.082 1.00 35.91 117 MET A CA 1
ATOM 926 C C . MET A 1 117 ? 27.997 -10.967 -39.856 1.00 35.91 117 MET A C 1
ATOM 928 O O . MET A 1 117 ? 27.496 -9.854 -39.984 1.00 35.91 117 MET A O 1
ATOM 932 N N . VAL A 1 118 ? 29.273 -11.147 -39.520 1.00 42.41 118 VAL A N 1
ATOM 933 C CA . VAL A 1 118 ? 30.321 -10.234 -39.957 1.00 42.41 118 VAL A CA 1
ATOM 934 C C . VAL A 1 118 ? 30.250 -10.220 -41.481 1.00 42.41 118 VAL A C 1
ATOM 936 O O . VAL A 1 118 ? 30.625 -11.197 -42.119 1.00 42.41 118 VAL A O 1
ATOM 939 N N . ASN A 1 119 ? 29.739 -9.145 -42.078 1.00 36.94 119 ASN A N 1
ATOM 940 C CA . ASN A 1 119 ? 30.136 -8.788 -43.433 1.00 36.94 119 ASN A CA 1
ATOM 941 C C . ASN A 1 119 ? 29.974 -7.293 -43.696 1.00 36.94 119 ASN A C 1
ATOM 943 O O . ASN A 1 119 ? 28.877 -6.762 -43.831 1.00 36.94 119 ASN A O 1
ATOM 947 N N . ALA A 1 120 ? 31.146 -6.664 -43.759 1.00 38.50 120 ALA A N 1
ATOM 948 C CA . ALA A 1 120 ? 31.536 -5.634 -44.703 1.00 38.50 120 ALA A CA 1
ATOM 949 C C . ALA A 1 120 ? 30.528 -4.510 -44.973 1.00 38.50 120 ALA A C 1
ATOM 951 O O . ALA A 1 120 ? 29.595 -4.613 -45.768 1.00 38.50 120 ALA A O 1
ATOM 952 N N . VAL A 1 121 ? 30.882 -3.347 -44.432 1.00 41.78 121 VAL A N 1
ATOM 953 C CA . VAL A 1 121 ? 30.630 -2.055 -45.063 1.00 41.78 121 VAL A CA 1
ATOM 954 C C . VAL A 1 121 ? 31.132 -2.112 -46.517 1.00 41.78 121 VAL A C 1
ATOM 956 O O . VAL A 1 121 ? 32.297 -1.849 -46.788 1.00 41.78 121 VAL A O 1
ATOM 959 N N . SER A 1 122 ? 30.253 -2.445 -47.460 1.00 38.59 122 SER A N 1
ATOM 960 C CA . SER A 1 122 ? 30.391 -2.070 -48.867 1.00 38.59 122 SER A CA 1
ATOM 961 C C . SER A 1 122 ? 29.383 -0.960 -49.126 1.00 38.59 122 SER A C 1
ATOM 963 O O . SER A 1 122 ? 28.212 -1.187 -49.431 1.00 38.59 122 SER A O 1
ATOM 965 N N . LYS A 1 123 ? 29.824 0.277 -48.892 1.00 41.78 123 LYS A N 1
ATOM 966 C CA . LYS A 1 123 ? 29.118 1.459 -49.378 1.00 41.78 123 LYS A CA 1
ATOM 967 C C . LYS A 1 123 ? 29.461 1.634 -50.861 1.00 41.78 123 LYS A C 1
ATOM 969 O O . LYS A 1 123 ? 30.631 1.590 -51.219 1.00 41.78 123 LYS A O 1
ATOM 974 N N . TYR A 1 124 ? 28.421 1.959 -51.634 1.00 32.06 124 TYR A N 1
ATOM 975 C CA . TYR A 1 124 ? 28.392 2.570 -52.973 1.00 32.06 124 TYR A CA 1
ATOM 976 C C . TYR A 1 124 ? 28.230 1.666 -54.213 1.00 32.06 124 TYR A C 1
ATOM 978 O O . TYR A 1 124 ? 29.198 1.176 -54.781 1.00 32.06 124 TYR A O 1
ATOM 986 N N . ASN A 1 125 ? 26.994 1.610 -54.738 1.00 35.06 125 ASN A N 1
ATOM 987 C CA . ASN A 1 125 ? 26.747 1.680 -56.185 1.00 35.06 125 ASN A CA 1
ATOM 988 C C . ASN A 1 125 ? 25.340 2.265 -56.488 1.00 35.06 125 ASN A C 1
ATOM 990 O O . ASN A 1 125 ? 24.346 1.555 -56.331 1.00 35.06 125 ASN A O 1
ATOM 994 N N . PRO A 1 126 ? 25.204 3.544 -56.897 1.00 48.72 126 PRO A N 1
ATOM 995 C CA . PRO A 1 126 ? 23.944 4.118 -57.348 1.00 48.72 126 PRO A CA 1
ATOM 996 C C . PRO A 1 126 ? 23.940 4.210 -58.877 1.00 48.72 126 PRO A C 1
ATOM 998 O O . PRO A 1 126 ? 24.421 5.176 -59.458 1.00 48.72 126 PRO A O 1
ATOM 1001 N N . ARG A 1 127 ? 23.411 3.181 -59.527 1.00 44.94 127 ARG A N 1
ATOM 1002 C CA . ARG A 1 127 ? 22.948 3.100 -60.927 1.00 44.94 127 ARG A CA 1
ATOM 1003 C C . ARG A 1 127 ? 22.325 1.707 -60.950 1.00 44.94 127 ARG A C 1
ATOM 1005 O O . ARG A 1 127 ? 23.003 0.762 -60.586 1.00 44.94 127 ARG A O 1
ATOM 1012 N N . TRP A 1 128 ? 21.015 1.541 -61.065 1.00 39.56 128 TRP A N 1
ATOM 1013 C CA . TRP A 1 128 ? 20.291 1.593 -62.326 1.00 39.56 128 TRP A CA 1
ATOM 1014 C C . TRP A 1 128 ? 18.821 1.934 -62.063 1.00 39.56 128 TRP A C 1
ATOM 1016 O O . TRP A 1 128 ? 18.115 1.235 -61.340 1.00 39.56 128 TRP A O 1
ATOM 1026 N N . HIS A 1 129 ? 18.370 3.030 -62.665 1.00 41.72 129 HIS A N 1
ATOM 1027 C CA . HIS A 1 129 ? 16.973 3.432 -62.702 1.00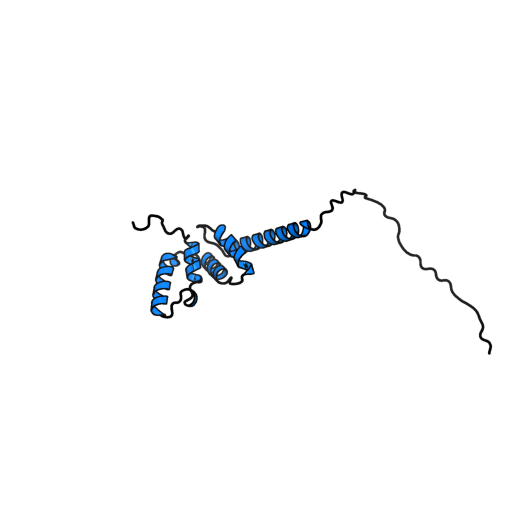 41.72 129 HIS A CA 1
ATOM 1028 C C . HIS A 1 129 ? 16.311 2.898 -63.982 1.00 41.72 129 HIS A C 1
ATOM 1030 O O . HIS A 1 129 ? 16.796 3.161 -65.076 1.00 41.72 129 HIS A O 1
ATOM 1036 N N . LYS A 1 130 ? 15.131 2.300 -63.767 1.00 48.50 130 LYS A N 1
ATOM 1037 C CA . LYS A 1 130 ? 13.933 2.175 -64.625 1.00 48.50 130 LYS A CA 1
ATOM 1038 C C . LYS A 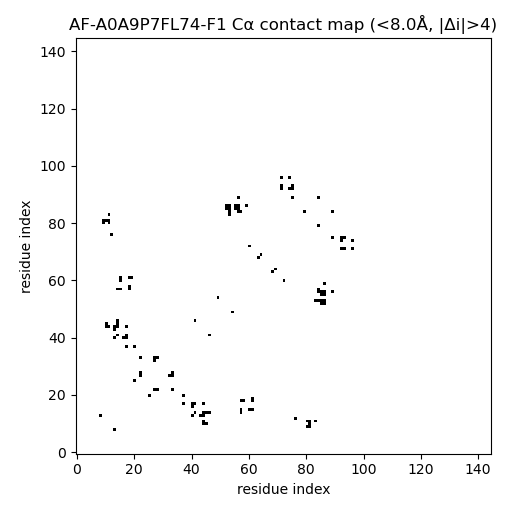1 130 ? 13.879 1.071 -65.707 1.00 48.50 130 LYS A C 1
ATOM 1040 O O . LYS A 1 130 ? 14.741 1.017 -66.577 1.00 48.50 130 LYS A O 1
ATOM 1045 N N . PRO A 1 131 ? 12.786 0.275 -65.732 1.00 44.97 131 PRO A N 1
ATOM 1046 C CA . PRO A 1 131 ? 12.393 -0.505 -66.900 1.00 44.97 131 PRO A CA 1
ATOM 1047 C C . PRO A 1 131 ? 11.776 0.429 -67.950 1.00 44.97 131 PRO A C 1
ATOM 1049 O O . PRO A 1 131 ? 10.832 1.167 -67.652 1.00 44.97 131 PRO A O 1
ATOM 1052 N N . ASN A 1 132 ? 12.325 0.419 -69.167 1.00 42.94 132 ASN A N 1
ATOM 1053 C CA . ASN A 1 132 ? 11.750 1.149 -70.288 1.00 42.94 132 ASN A CA 1
ATOM 1054 C C . ASN A 1 132 ? 10.671 0.305 -70.975 1.00 42.94 132 ASN A C 1
ATOM 1056 O O . ASN A 1 132 ? 10.799 -0.903 -71.161 1.00 42.94 132 ASN A O 1
ATOM 1060 N N . ARG A 1 133 ? 9.583 0.991 -71.293 1.00 49.19 133 ARG A N 1
ATOM 1061 C CA . ARG A 1 133 ? 8.321 0.501 -71.826 1.00 49.19 133 ARG A CA 1
ATOM 1062 C C . ARG A 1 133 ? 8.402 0.617 -73.343 1.00 49.19 133 ARG A C 1
ATOM 1064 O O . ARG A 1 133 ? 8.313 1.728 -73.849 1.00 49.19 133 ARG A O 1
ATOM 1071 N N . GLU A 1 134 ? 8.526 -0.493 -74.060 1.00 45.19 134 GLU A N 1
ATOM 1072 C CA . GLU A 1 134 ? 8.396 -0.494 -75.520 1.00 45.19 134 GLU A CA 1
ATOM 1073 C C . GLU A 1 134 ? 7.425 -1.590 -75.966 1.00 45.19 134 GLU A C 1
ATOM 1075 O O . GLU A 1 134 ? 7.743 -2.773 -76.021 1.00 45.19 134 GLU A O 1
ATOM 1080 N N . SER A 1 135 ? 6.202 -1.162 -76.277 1.00 50.53 135 SER A N 1
ATOM 1081 C CA . SER A 1 135 ? 5.380 -1.802 -77.302 1.00 50.53 135 SER A CA 1
ATOM 1082 C C . SER A 1 135 ? 5.686 -1.127 -78.635 1.00 50.53 135 SER A C 1
ATOM 1084 O O . SER A 1 135 ? 5.738 0.105 -78.682 1.00 50.53 135 SER A O 1
ATOM 1086 N N . PRO A 1 136 ? 5.757 -1.895 -79.729 1.00 49.66 136 PRO A N 1
ATOM 1087 C CA . PRO A 1 136 ? 5.152 -1.421 -80.969 1.00 49.66 136 PRO A CA 1
ATOM 1088 C C . PRO A 1 136 ? 3.992 -2.296 -81.448 1.00 49.66 136 PRO A C 1
ATOM 1090 O O . PRO A 1 136 ? 3.865 -3.475 -81.135 1.00 49.66 136 PRO A O 1
ATOM 1093 N N . ARG A 1 137 ? 3.123 -1.614 -82.192 1.00 44.34 137 ARG A N 1
ATOM 1094 C CA . ARG A 1 137 ? 1.788 -1.968 -82.671 1.00 44.34 137 ARG A CA 1
ATOM 1095 C C . ARG A 1 137 ? 1.786 -2.805 -83.964 1.00 44.34 137 ARG A C 1
ATOM 1097 O O . ARG A 1 137 ? 2.566 -2.530 -84.863 1.00 44.34 137 ARG A O 1
ATOM 1104 N N . ASN A 1 138 ? 0.717 -3.598 -84.067 1.00 41.53 138 ASN A N 1
ATOM 1105 C CA . ASN A 1 138 ? -0.217 -3.786 -85.194 1.00 41.53 138 ASN A CA 1
ATOM 1106 C C . ASN A 1 138 ? 0.110 -4.579 -86.473 1.00 41.53 138 ASN A C 1
ATOM 1108 O O . ASN A 1 138 ? 1.080 -4.330 -87.177 1.00 41.53 138 ASN A O 1
ATOM 1112 N N . SER A 1 139 ? -0.971 -5.289 -86.852 1.00 44.81 139 SER A N 1
ATOM 1113 C CA . SER A 1 139 ? -1.494 -5.642 -88.189 1.00 44.81 139 SER A CA 1
ATOM 1114 C C . SER A 1 139 ? -0.773 -6.785 -88.920 1.00 44.81 139 SER A C 1
ATOM 1116 O O . SER A 1 139 ? 0.442 -6.853 -88.894 1.00 44.81 139 SER A O 1
ATOM 1118 N N . ASP A 1 140 ? -1.440 -7.735 -89.581 1.00 42.12 140 ASP A N 1
ATOM 1119 C CA . ASP A 1 140 ? -2.768 -7.695 -90.198 1.00 42.12 140 ASP A CA 1
ATOM 1120 C C . ASP A 1 140 ? -3.235 -9.118 -90.601 1.00 42.12 140 ASP A C 1
ATOM 1122 O O . ASP A 1 140 ? -2.391 -9.937 -90.947 1.00 42.12 140 ASP A O 1
ATOM 1126 N N . ARG A 1 141 ? -4.570 -9.320 -90.655 1.00 43.53 141 ARG A N 1
ATOM 1127 C CA . ARG A 1 141 ? -5.362 -10.250 -91.520 1.00 43.53 141 ARG A CA 1
ATOM 1128 C C . ARG A 1 141 ? -5.083 -11.774 -91.439 1.00 43.53 141 ARG A C 1
ATOM 1130 O O . ARG A 1 141 ? -3.965 -12.218 -91.294 1.00 43.53 141 ARG A O 1
ATOM 1137 N N . SER A 1 142 ? -6.045 -12.688 -91.566 1.00 42.84 142 SER A N 1
ATOM 1138 C CA . SER A 1 142 ? -7.342 -12.672 -92.248 1.00 42.84 142 SER A CA 1
ATOM 1139 C C . SER A 1 142 ? -8.249 -13.771 -91.683 1.00 42.84 142 SER A C 1
ATOM 1141 O O . SER A 1 142 ? -7.802 -14.902 -91.499 1.00 42.84 142 SER A O 1
ATOM 1143 N N . GLY A 1 143 ? -9.538 -13.478 -91.525 1.00 42.53 143 GLY A N 1
ATOM 1144 C CA . GLY A 1 143 ? -10.564 -14.515 -91.533 1.00 42.53 143 GLY A CA 1
ATOM 1145 C C . GLY A 1 143 ? -10.960 -14.845 -92.971 1.00 42.53 143 GLY A C 1
ATOM 1146 O O . GLY A 1 143 ? -11.087 -13.942 -93.797 1.00 42.53 143 GLY A O 1
ATOM 1147 N N . MET A 1 144 ? -11.189 -16.121 -93.260 1.00 44.34 144 MET A N 1
ATOM 1148 C CA . MET A 1 144 ? -11.997 -16.550 -94.395 1.00 44.34 144 MET A CA 1
ATOM 1149 C C . MET A 1 144 ? -12.656 -17.887 -94.049 1.00 44.34 144 MET A C 1
ATOM 1151 O O . MET A 1 144 ? -11.958 -18.877 -93.891 1.00 44.34 144 MET A O 1
ATOM 1155 N N . LYS A 1 145 ? -13.986 -17.801 -93.922 1.00 44.88 145 LYS A N 1
ATOM 1156 C CA . LYS A 1 145 ? -15.042 -18.800 -94.164 1.00 44.88 145 LYS A CA 1
ATOM 1157 C C . LYS A 1 145 ? -14.883 -20.209 -93.601 1.00 44.88 145 LYS A C 1
ATOM 1159 O O . LYS A 1 145 ? -14.060 -20.978 -94.132 1.00 44.88 145 LYS A O 1
#

Mean predicted aligned error: 16.46 Å

=== Feature glossary ===
Reading guide. The protein is described through the following features:

Foldseek 3Di. A 3Di character summarizes, for each residue, the relative orientation of the Cα frame of its nearest spatial neighbor. Because it encodes fold topology rather than chemistry, 3Di alignments detect remote structural similarity that sequence alignment misses.

Contact-map, Ramachandran, and PAE plots. Plot images: a contact map (which 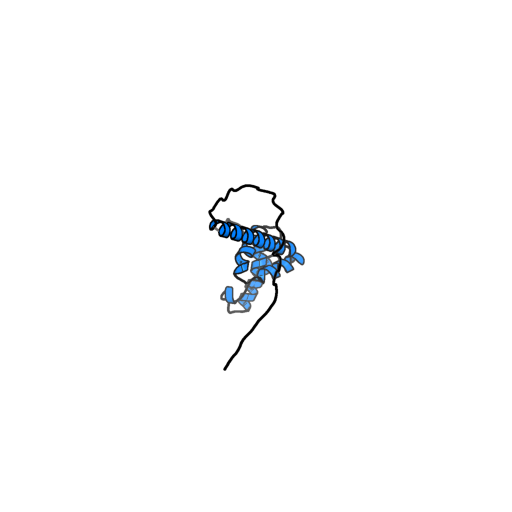residues are close in 3D, as an N×N binary image), a Ramachandran scatter (backbone torsion angles, revealing secondary-structure composition at a glance), and — for AlphaFold structures — a PAE heatmap (pairwise prediction confidence).

Radius of gyration, Cα contacts, bounding box. Radius of gyration (Rg) is the 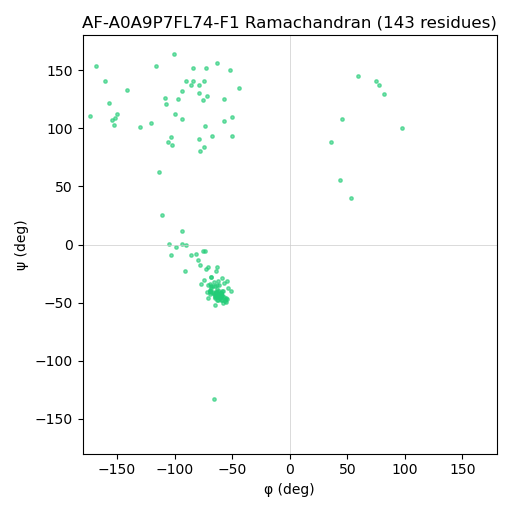root-mean-square distance of Cα atoms from their centroid — a single number for overall size and compactness. A globular domain of N residues has Rg ≈ 2.2·N^0.38 Å; an extended or disordered chain has a much larger Rg. The Cα contact count is the number of residue pairs whose Cα atoms are within 8 Å and are more than four positions apart in sequence — a standard proxy for tertiary packing density. The bounding box is the smallest axis-aligned box enclosing all Cα atoms.

Secondary structure (8-state, DSSP). Eight-state secondary structure (DSSP): H is the canonical α-helix, G the tighter 3₁₀-helix, I the wider π-helix; E/B are β-structure, T and S are turns and bends, and '-' is everything else. DSSP derives these from the pattern of main-chain N–H···O=C hydrogen bonds, not from the sequence.

B-factor. B-factor (Debye–Waller factor) reflects atomic displacement in the crystal lattice. It is an experimental observable (units Å²), not a prediction; low values mean the atom is pinned down, high values mean it moves or is heterogeneous across the crystal.

pLDDT. pLDDT is the predicted lDDT-Cα score: AlphaFold's confidence that the local environment of each residue (all inter-atomic distances within 15 Å) is correctly placed. It is a per-residue number between 0 and 100, with higher meaning more reliable.

Nearest PDB structures. Nearest PDB neighbors are the top structural matches found by Foldseek when searching this structure against the entire Protein Data Bank. Each hit reports a TM-score (0 to 1; >0.5 almost always implies the same fold) and an E-value. These are *structural* homologs — they may share no detectable sequence similarity.

Solvent-accessible surface area. Accessible surface area quantifies burial. A residue with SASA near zero is packed into the hydrophobic core; one with SASA >100 Å² sits on the surface. Computed here via the Shrake–Rupley numerical algorithm with a 1.4 Å probe.

Rendered structure images. Structure images are PyMOL renders from six orthogonal camera directions. Cartoon representation draws helices as coils and strands as arrows; sticks shows the backbone as bonds; surface shows the solvent-excluded envelope. Rainbow coloring maps sequence position to hue (blue→red, N→C); chain coloring assigns a distinct color per polypeptide.

Backbone torsions (φ/ψ). φ (phi) and ψ (psi) are the two rotatable backbone dihedrals per residue: φ is the C(i-1)–N–Cα–C torsion, ψ is the N–Cα–C–N(i+1) torsion, both in degrees on (−180°, 180°]. α-helical residues cluster near (−60°, −45°); β-strand residues near (−120°, +130°). A Ramachandran plot is simply a scatter of (φ, ψ) for every residue.

Predicted aligned error. Predicted Aligned Error (PAE) is an AlphaFold confidence matrix: entry (i, j) is the expected error in the position of residue j, in ångströms, when the prediction is superimposed on the true structure at residue i. Low PAE within a block of residues means that block is internally rigid and well-predicted; high PAE between two blocks means their relative placement is uncertain even if each block individually is confident.

mmCIF coordinates. Structure coordinates are given as an mmCIF _atom_site loop: one row per atom with element, residue name, chain id, sequence number, and x/y/z position in Å. Only the four main-chain atoms per residue are included here; side chains are omitted to keep the record compact.

InterPro / GO / CATH / organism. Database cross-references. InterPro integrates a dozen domain/family signature databases into unified entries with residue-range hits. GO terms attach function/process/location labels with evidence codes. CATH codes position the fold in a four-level structural taxonomy. Organism is the NCBI-taxonomy species name.

Secondary structure (3-state, P-SEA). SS3 is a coarse helix/strand/coil call (letters a/b/c) made by the P-SEA algorithm from inter-Cα distances and dihedrals. It is less detailed than DSSP but needs only Cα positions.

Sequence. Sequence gives the chain of amino acids in standard one-letter code (A=alanine, C=cysteine, …, Y=tyrosine), read N→C. It is the only feature that is directly encoded by the gene; all structural features are derived from the folded form of this sequence.